Protein AF-A0A2G6ICU3-F1 (afdb_monomer)

Solvent-accessible surface area (backbone atoms only — not comparable to full-atom values): 4263 Å² total; per-residue (Å²): 110,66,71,59,55,52,52,55,25,60,78,67,73,46,88,83,81,92,74,61,65,41,57,37,32,24,70,56,64,74,33,47,81,59,54,61,67,52,40,38,50,39,34,40,76,73,73,47,83,60,92,46,52,66,50,12,50,53,52,32,45,52,50,48,32,67,78,26,64,68,72,76,107

Secondary structure (DSSP, 8-state):
-HHHHHHHHHHTT-------HHHHHHHHHS-TT--HHHHHHHHHHTT---SSHHHHHHHHHHHHHHHHTTTT-

pLDDT: mean 94.09, std 5.89, range [56.19, 98.06]

Sequence (73 aa):
LMATLTAWAELRGAPYQGVPVGTIKKHATGKGNAPKQAMIAAAQARGFRPADDNEADAIAILHWAIETKGGVA

Foldseek 3Di:
DVVVVVVVCVVVVHDDDDDQQLVLCCQQQVGSPDDFVSLQVSCVVVVDHDPGSVVSSVSSVVCVCVVCVPVVD

Nearest PDB structures (foldseek):
  4ep4-assembly1_B  TM=6.289E-01  e=1.345E-01  Thermus thermophilus HB8
  6lw3-assembly1_B  TM=7.319E-01  e=9.565E-01  Pseudomonas aeruginosa
  5odh-assembly1_C  TM=2.691E-01  e=8.222E+00  Methanothermococcus thermo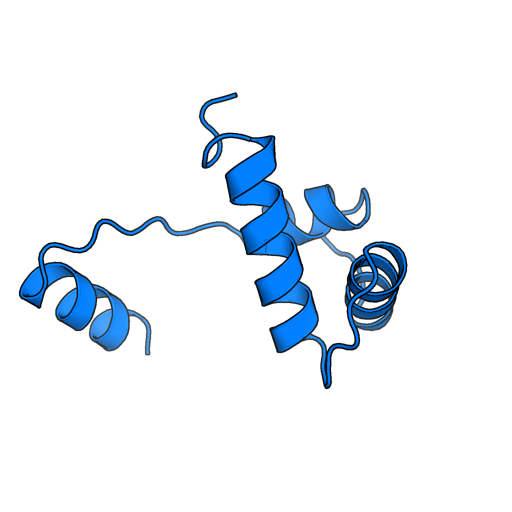lithotrophicus DSM 2095

Structure (mmCIF, N/CA/C/O backbone):
data_AF-A0A2G6ICU3-F1
#
_entry.id   AF-A0A2G6ICU3-F1
#
loop_
_atom_site.group_PDB
_atom_site.id
_atom_site.type_symbol
_atom_site.label_atom_id
_atom_site.label_alt_id
_atom_site.label_comp_id
_atom_site.label_asym_id
_atom_site.label_entity_id
_atom_site.label_seq_id
_atom_site.pdbx_PDB_ins_code
_atom_site.Cartn_x
_atom_site.Cartn_y
_atom_site.Cartn_z
_atom_site.occupancy
_atom_site.B_iso_or_equiv
_atom_site.auth_seq_id
_atom_site.auth_comp_id
_atom_site.auth_asym_id
_atom_site.auth_atom_id
_atom_site.pdbx_PDB_model_num
ATOM 1 N N . LEU A 1 1 ? 14.600 -5.442 -0.604 1.00 73.88 1 LEU A N 1
ATOM 2 C CA . LEU A 1 1 ? 13.528 -5.942 -1.495 1.00 73.88 1 LEU A CA 1
ATOM 3 C C . LEU A 1 1 ? 13.170 -4.964 -2.614 1.00 73.88 1 LEU A C 1
ATOM 5 O O . LEU A 1 1 ? 13.019 -5.414 -3.739 1.00 73.88 1 LEU A O 1
ATOM 9 N N . MET A 1 2 ? 13.059 -3.654 -2.348 1.00 85.00 2 MET A N 1
ATOM 10 C CA . MET A 1 2 ? 12.575 -2.701 -3.360 1.00 85.00 2 MET A CA 1
ATOM 11 C C . MET A 1 2 ? 13.416 -2.669 -4.648 1.00 85.00 2 MET A C 1
ATOM 13 O O . MET A 1 2 ? 12.845 -2.736 -5.726 1.00 85.00 2 MET A O 1
ATOM 17 N N . ALA A 1 3 ? 14.750 -2.713 -4.546 1.00 90.56 3 ALA A N 1
ATOM 18 C CA . ALA A 1 3 ? 15.634 -2.798 -5.716 1.00 90.56 3 ALA A CA 1
ATOM 19 C C . ALA A 1 3 ? 15.367 -4.032 -6.605 1.00 90.56 3 ALA A C 1
ATOM 21 O O . ALA A 1 3 ? 15.484 -3.966 -7.822 1.00 90.56 3 ALA A O 1
ATOM 22 N N . THR A 1 4 ? 14.979 -5.161 -6.005 1.00 94.62 4 THR A N 1
ATOM 23 C CA . THR A 1 4 ? 14.625 -6.380 -6.745 1.00 94.62 4 THR A CA 1
ATOM 24 C C . THR A 1 4 ? 13.282 -6.227 -7.458 1.00 94.62 4 THR A C 1
ATOM 26 O O . THR A 1 4 ? 13.144 -6.666 -8.596 1.00 94.62 4 THR A O 1
ATOM 29 N N . LEU A 1 5 ? 12.300 -5.591 -6.809 1.00 92.69 5 LEU A N 1
ATOM 30 C CA . LEU A 1 5 ? 10.978 -5.359 -7.391 1.00 92.69 5 LEU A CA 1
ATOM 31 C C . LEU A 1 5 ? 11.044 -4.373 -8.566 1.00 92.69 5 LEU A C 1
ATOM 33 O O . LEU A 1 5 ? 10.446 -4.637 -9.606 1.00 92.69 5 LEU A O 1
ATOM 37 N N . THR A 1 6 ? 11.803 -3.281 -8.427 1.00 95.00 6 THR A N 1
ATOM 38 C CA . THR A 1 6 ? 11.982 -2.298 -9.505 1.00 95.00 6 THR A CA 1
ATOM 39 C C . THR A 1 6 ? 12.748 -2.897 -10.679 1.00 95.00 6 THR A C 1
ATOM 41 O O . THR A 1 6 ? 12.278 -2.792 -11.805 1.00 95.00 6 THR A O 1
ATOM 44 N N . ALA A 1 7 ? 13.838 -3.636 -10.432 1.00 96.12 7 ALA A N 1
ATOM 45 C CA . ALA A 1 7 ? 14.578 -4.314 -11.498 1.00 96.12 7 ALA A CA 1
ATOM 46 C C . ALA A 1 7 ? 13.708 -5.331 -12.260 1.00 96.12 7 ALA A C 1
ATOM 48 O O . ALA A 1 7 ? 13.762 -5.410 -13.484 1.00 96.12 7 ALA A O 1
ATOM 49 N N . TRP A 1 8 ? 12.868 -6.102 -11.559 1.00 96.19 8 TRP A N 1
ATOM 50 C CA . TRP A 1 8 ? 11.934 -7.027 -12.209 1.00 96.19 8 TRP A CA 1
ATOM 51 C C . TRP A 1 8 ? 10.904 -6.296 -13.080 1.00 96.19 8 TRP A C 1
ATOM 53 O O . TRP A 1 8 ? 10.600 -6.757 -14.182 1.00 96.19 8 TRP A O 1
ATOM 63 N N . ALA A 1 9 ? 10.377 -5.168 -12.597 1.00 96.75 9 ALA A N 1
ATOM 64 C CA . ALA A 1 9 ? 9.397 -4.372 -13.324 1.00 96.75 9 ALA A CA 1
ATOM 65 C C . ALA A 1 9 ? 10.015 -3.743 -14.584 1.00 96.75 9 ALA A C 1
ATOM 67 O O . ALA A 1 9 ? 9.444 -3.865 -15.667 1.00 96.75 9 ALA A O 1
ATOM 68 N N . GLU A 1 10 ? 11.221 -3.177 -14.466 1.00 96.69 10 GLU A N 1
ATOM 69 C CA . GLU A 1 10 ? 12.007 -2.636 -15.582 1.00 96.69 10 GLU A CA 1
ATOM 70 C C . GLU A 1 10 ? 12.279 -3.700 -16.653 1.00 96.69 10 GLU A C 1
ATOM 72 O O . GLU A 1 10 ? 11.974 -3.488 -17.826 1.00 96.69 10 GLU A O 1
ATOM 77 N N . LEU A 1 11 ? 12.761 -4.884 -16.251 1.00 97.75 11 LEU A N 1
ATOM 78 C CA . LEU A 1 11 ? 13.044 -5.999 -17.166 1.00 97.75 11 LEU A CA 1
ATOM 79 C C . LEU A 1 11 ? 11.811 -6.482 -17.941 1.00 97.75 11 LEU A C 1
ATOM 81 O O . LEU A 1 11 ? 11.949 -7.087 -19.003 1.00 97.75 11 LEU A O 1
ATOM 85 N N . ARG A 1 12 ? 10.607 -6.251 -17.414 1.00 97.31 12 ARG A N 1
ATOM 86 C CA . ARG A 1 12 ? 9.343 -6.666 -18.035 1.00 97.31 12 ARG A CA 1
ATOM 87 C C . ARG A 1 12 ? 8.570 -5.523 -18.682 1.00 97.31 12 ARG A C 1
ATOM 89 O O . ARG A 1 12 ? 7.483 -5.768 -19.197 1.00 97.31 12 ARG A O 1
ATOM 96 N N . GLY A 1 13 ? 9.098 -4.299 -18.650 1.00 96.88 13 GLY A N 1
ATOM 97 C CA . GLY A 1 13 ? 8.391 -3.115 -19.137 1.00 96.88 13 GLY A CA 1
ATOM 98 C C . GLY A 1 13 ? 7.088 -2.836 -18.379 1.00 96.88 13 GLY A C 1
ATOM 99 O O . GLY A 1 13 ? 6.149 -2.298 -18.959 1.00 96.88 13 GLY A O 1
ATOM 100 N N . ALA A 1 14 ? 7.006 -3.230 -17.105 1.00 96.25 14 ALA A N 1
ATOM 101 C CA . ALA A 1 14 ? 5.839 -3.005 -16.261 1.00 96.25 14 ALA A CA 1
ATOM 102 C C . ALA A 1 14 ? 5.985 -1.663 -15.517 1.00 96.25 14 ALA A C 1
ATOM 104 O O . ALA A 1 14 ? 6.911 -1.521 -14.715 1.00 96.25 14 ALA A O 1
ATOM 105 N N . PRO A 1 15 ? 5.098 -0.673 -15.739 1.00 93.31 15 PRO A N 1
ATOM 106 C CA . PRO A 1 15 ? 5.126 0.577 -14.987 1.00 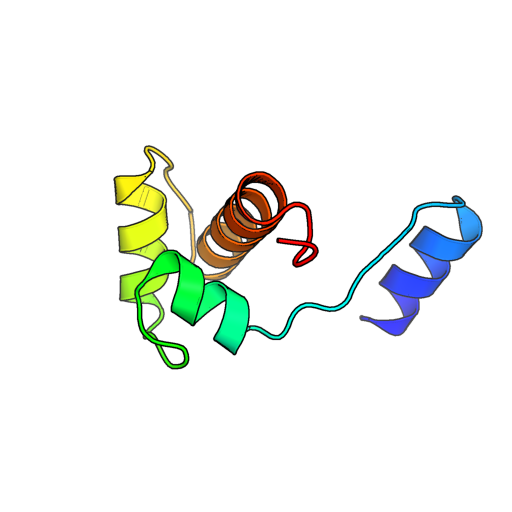93.31 15 PRO A CA 1
ATOM 107 C C . PRO A 1 15 ? 4.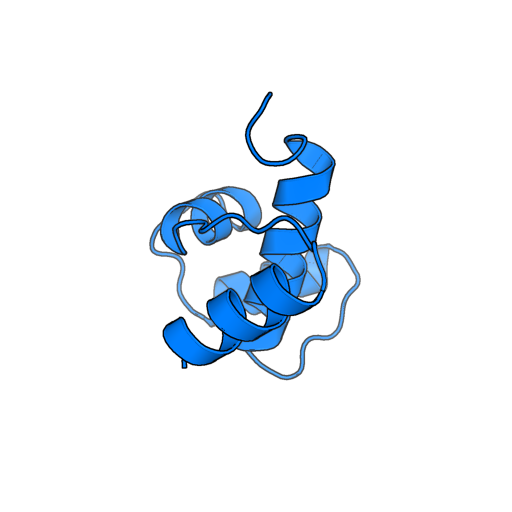873 0.339 -13.496 1.00 93.31 15 PRO A C 1
ATOM 109 O O . PRO A 1 15 ? 4.065 -0.511 -13.121 1.00 93.31 15 PRO A O 1
ATOM 112 N N . TYR A 1 16 ? 5.530 1.120 -12.643 1.00 93.38 16 TYR A N 1
ATOM 113 C CA . TYR A 1 16 ? 5.362 1.042 -11.195 1.00 93.38 16 TYR A CA 1
ATOM 114 C C . TYR A 1 16 ? 5.353 2.429 -10.559 1.00 93.38 16 TYR A C 1
ATOM 116 O O . TYR A 1 16 ? 5.934 3.385 -11.069 1.00 93.38 16 TYR A O 1
ATOM 124 N N . GLN A 1 17 ? 4.698 2.519 -9.406 1.00 91.75 17 GLN A N 1
ATOM 125 C CA . GLN A 1 17 ? 4.580 3.741 -8.626 1.00 91.75 17 GLN A CA 1
ATOM 126 C C . GLN A 1 17 ? 4.723 3.405 -7.145 1.00 91.75 17 GLN A C 1
ATOM 128 O O . GLN A 1 17 ? 4.059 2.506 -6.629 1.00 91.75 17 GLN A O 1
ATOM 133 N N . GLY A 1 18 ? 5.583 4.147 -6.451 1.00 91.75 18 GLY A N 1
ATOM 134 C CA . GLY A 1 18 ? 5.638 4.109 -4.995 1.00 91.75 18 GLY A CA 1
ATOM 135 C C . GLY A 1 18 ? 4.473 4.896 -4.401 1.00 91.75 18 GLY A C 1
ATOM 136 O O . GLY A 1 18 ? 4.269 6.056 -4.754 1.00 91.75 18 GLY A O 1
ATOM 137 N N . VAL A 1 19 ? 3.733 4.287 -3.475 1.00 93.06 19 VAL A N 1
ATOM 138 C CA . VAL A 1 19 ? 2.644 4.949 -2.746 1.00 93.06 19 VAL A CA 1
ATOM 139 C C . VAL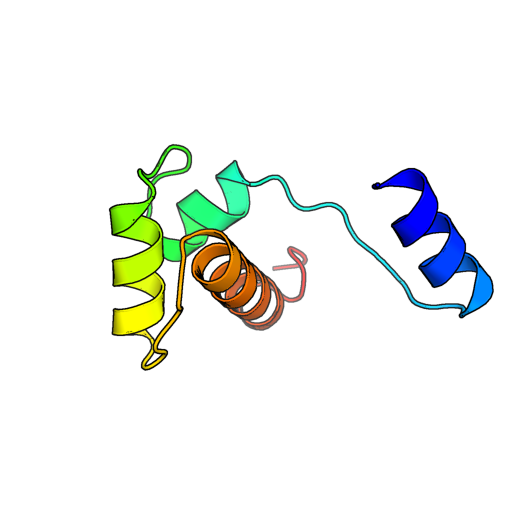 A 1 19 ? 2.991 4.964 -1.256 1.00 93.06 19 VAL A C 1
ATOM 141 O O . VAL A 1 19 ? 3.240 3.900 -0.684 1.00 93.06 19 VAL A O 1
ATOM 144 N N . PRO A 1 20 ? 3.020 6.135 -0.590 1.00 92.94 20 PRO A N 1
ATOM 145 C CA . PRO A 1 20 ? 3.243 6.190 0.848 1.00 92.94 20 PRO A CA 1
ATOM 146 C C . PRO A 1 20 ? 2.159 5.420 1.606 1.00 92.94 20 PRO A C 1
ATOM 148 O O . PRO A 1 20 ? 0.966 5.634 1.386 1.00 92.94 20 PRO A O 1
ATOM 151 N N . VAL A 1 21 ? 2.557 4.585 2.569 1.00 91.12 21 VAL A N 1
ATOM 152 C CA . VAL A 1 21 ? 1.608 3.802 3.384 1.00 91.12 21 VAL A CA 1
ATOM 153 C C . VAL A 1 21 ? 0.584 4.692 4.096 1.00 91.12 21 VAL A C 1
ATOM 155 O O . VAL A 1 21 ? -0.583 4.332 4.210 1.00 91.12 21 VAL A O 1
ATOM 158 N N . GLY A 1 22 ? 0.979 5.904 4.501 1.00 94.50 22 GLY A N 1
ATOM 159 C CA . GLY A 1 22 ? 0.063 6.869 5.108 1.00 94.50 22 GLY A CA 1
ATOM 160 C C . GLY A 1 22 ? -1.054 7.335 4.168 1.00 94.50 22 GLY A C 1
ATOM 161 O O . GLY A 1 22 ? -2.166 7.585 4.626 1.00 94.50 22 GLY A O 1
ATOM 162 N N . THR A 1 23 ? -0.799 7.398 2.858 1.00 94.94 23 THR A N 1
ATOM 163 C CA . THR A 1 23 ? -1.816 7.708 1.842 1.00 94.94 23 THR A CA 1
ATOM 164 C C . THR A 1 23 ? -2.845 6.587 1.760 1.00 94.94 23 THR A C 1
ATOM 166 O O . THR A 1 23 ? -4.044 6.852 1.819 1.00 94.94 23 THR A O 1
ATOM 169 N N . ILE A 1 24 ? -2.376 5.337 1.710 1.00 94.50 24 ILE A N 1
ATOM 170 C CA . ILE A 1 24 ? -3.224 4.138 1.647 1.00 94.50 24 ILE A CA 1
ATOM 171 C C . ILE A 1 24 ? -4.084 4.038 2.910 1.00 94.50 24 ILE A C 1
ATOM 173 O O . ILE A 1 24 ? -5.307 3.923 2.828 1.00 94.50 24 ILE A O 1
ATOM 177 N N . LYS A 1 25 ? -3.465 4.189 4.087 1.00 95.38 25 LYS A N 1
ATOM 178 C CA . LYS A 1 25 ? -4.164 4.172 5.378 1.00 95.38 25 LYS A CA 1
ATOM 179 C C . LYS A 1 25 ? -5.209 5.274 5.481 1.00 95.38 25 LYS A C 1
ATOM 181 O O . LYS A 1 25 ? -6.338 5.010 5.893 1.00 95.38 25 LYS A O 1
ATOM 186 N N . LYS A 1 26 ? -4.868 6.500 5.069 1.00 96.19 26 LYS A N 1
ATOM 187 C CA . LYS A 1 26 ? -5.807 7.628 5.058 1.00 96.19 26 LYS A CA 1
ATOM 188 C C . LYS A 1 26 ? -6.987 7.366 4.129 1.00 96.19 26 LYS A C 1
ATOM 190 O O . LYS A 1 26 ? -8.110 7.657 4.515 1.00 96.19 26 LYS A O 1
ATOM 195 N N . HIS A 1 27 ? -6.746 6.814 2.946 1.00 95.25 27 HIS A N 1
ATOM 196 C CA . HIS A 1 27 ? -7.808 6.491 2.002 1.00 95.25 27 HIS A CA 1
ATOM 197 C C . HIS A 1 27 ? -8.741 5.391 2.536 1.00 95.25 27 HIS A C 1
ATOM 199 O O . HIS A 1 27 ? -9.955 5.547 2.493 1.00 95.25 27 HIS A O 1
ATOM 205 N N . ALA A 1 28 ? -8.189 4.317 3.104 1.00 96.19 28 ALA A N 1
ATOM 206 C CA . ALA A 1 28 ? -8.984 3.193 3.597 1.00 96.19 28 ALA A CA 1
ATOM 207 C C . ALA A 1 28 ? -9.747 3.489 4.900 1.00 96.19 28 ALA A C 1
ATOM 209 O O . ALA A 1 28 ? -10.837 2.963 5.103 1.00 96.19 28 ALA A O 1
ATOM 210 N N . THR A 1 29 ? -9.178 4.301 5.798 1.00 96.69 29 THR A N 1
ATOM 211 C CA . THR A 1 29 ? -9.685 4.455 7.181 1.00 96.69 29 THR A CA 1
ATOM 212 C C . THR A 1 29 ? -10.016 5.896 7.579 1.00 96.69 29 THR A C 1
ATOM 214 O O . THR A 1 29 ? -10.477 6.143 8.692 1.00 96.69 29 THR A O 1
ATOM 217 N N . GLY A 1 30 ? -9.701 6.875 6.729 1.00 95.75 30 GLY A N 1
ATOM 218 C CA . GLY A 1 30 ? -9.739 8.302 7.058 1.00 95.75 30 GLY A CA 1
ATOM 219 C C . GLY A 1 30 ? -8.525 8.810 7.853 1.00 95.75 30 GLY A C 1
ATOM 220 O O . GLY A 1 30 ? -8.361 10.022 7.993 1.00 95.75 30 GLY A O 1
ATOM 221 N N . LYS A 1 31 ? -7.639 7.931 8.355 1.00 94.94 31 LYS A N 1
ATOM 222 C CA . LYS A 1 31 ? -6.462 8.301 9.168 1.00 94.94 31 LYS A CA 1
ATOM 223 C C . LYS A 1 31 ? -5.162 7.735 8.594 1.00 94.94 31 LYS A C 1
ATOM 225 O O . LYS A 1 31 ? -5.008 6.530 8.437 1.00 94.94 31 LYS A O 1
ATOM 230 N N . GLY A 1 32 ? -4.177 8.598 8.337 1.00 92.94 32 GLY A N 1
ATOM 231 C CA . GLY A 1 32 ? -2.889 8.182 7.756 1.00 92.94 32 GLY A CA 1
ATOM 232 C C . GLY A 1 32 ? -2.002 7.338 8.681 1.00 92.94 32 GLY A C 1
ATOM 233 O O . GLY A 1 32 ? -1.120 6.625 8.219 1.00 92.94 32 GLY A O 1
ATOM 234 N N . ASN A 1 33 ? -2.255 7.367 9.987 1.00 94.31 33 ASN A N 1
ATOM 235 C CA . ASN A 1 33 ? -1.559 6.579 11.005 1.00 94.31 33 ASN A CA 1
ATOM 236 C C . ASN A 1 33 ? -2.455 5.482 11.606 1.00 94.31 33 ASN A C 1
ATOM 238 O O . ASN A 1 33 ? -2.314 5.139 12.779 1.00 94.31 33 ASN A O 1
ATOM 242 N N . ALA A 1 34 ? -3.401 4.953 10.827 1.00 94.81 34 ALA A N 1
ATOM 243 C CA . ALA A 1 34 ? -4.324 3.937 11.308 1.00 94.81 34 ALA A CA 1
ATOM 244 C C . ALA A 1 34 ? -3.603 2.681 11.849 1.00 94.81 34 ALA A C 1
ATOM 246 O O . ALA A 1 34 ? -2.608 2.225 11.256 1.00 94.81 34 ALA A O 1
ATOM 247 N N . PRO A 1 35 ? -4.095 2.112 12.967 1.00 95.50 35 PRO A N 1
ATOM 248 C CA . PRO A 1 35 ? -3.561 0.877 13.525 1.00 95.50 35 PRO A CA 1
ATOM 249 C C . PRO A 1 35 ? -3.906 -0.318 12.629 1.00 95.50 35 PRO A C 1
ATOM 251 O O . PRO A 1 35 ? -4.871 -0.280 11.867 1.00 95.50 35 PRO A O 1
ATOM 254 N N . LYS A 1 36 ? -3.149 -1.410 12.773 1.00 93.62 36 LYS A N 1
ATOM 255 C CA . LYS A 1 36 ? -3.300 -2.645 11.981 1.00 93.62 36 LYS A CA 1
ATOM 256 C C . LYS A 1 36 ? -4.745 -3.153 11.921 1.00 93.62 36 LYS A C 1
ATOM 258 O O . LYS A 1 36 ? -5.267 -3.424 10.846 1.00 93.62 36 LYS A O 1
ATOM 263 N N . GLN A 1 37 ? -5.425 -3.181 13.068 1.00 96.19 37 GLN A N 1
ATOM 264 C CA . GLN A 1 37 ? -6.803 -3.667 13.157 1.00 96.19 37 GLN A CA 1
ATOM 265 C C . GLN A 1 37 ? -7.795 -2.828 12.339 1.00 96.19 37 GLN A C 1
ATOM 267 O O . GLN A 1 37 ? -8.765 -3.365 11.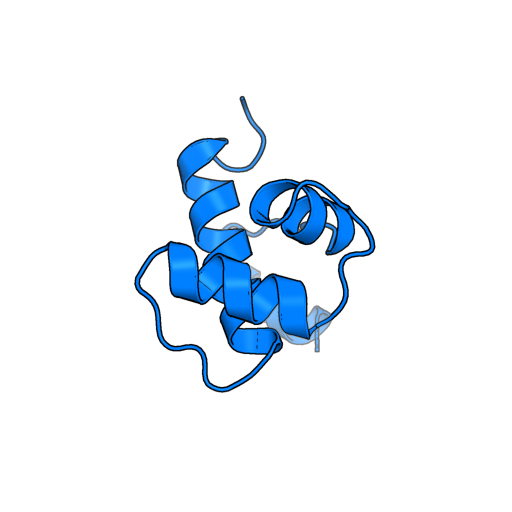812 1.00 96.19 37 GLN A O 1
ATOM 272 N N . ALA A 1 38 ? -7.550 -1.520 12.204 1.00 96.81 38 ALA A N 1
ATOM 273 C CA . ALA A 1 38 ? -8.404 -0.647 11.405 1.00 96.81 38 ALA A CA 1
ATOM 274 C C . ALA A 1 38 ? -8.254 -0.926 9.903 1.00 96.81 38 ALA A C 1
ATOM 276 O O . ALA A 1 38 ? -9.241 -0.837 9.179 1.00 96.81 38 ALA A O 1
ATOM 277 N N . MET A 1 39 ? -7.058 -1.315 9.446 1.00 97.38 39 MET A N 1
ATOM 278 C CA . MET A 1 39 ? -6.852 -1.737 8.056 1.00 97.38 39 MET A CA 1
ATOM 279 C C . MET A 1 39 ? -7.592 -3.039 7.758 1.00 97.38 39 MET A C 1
ATOM 281 O O . MET A 1 39 ? -8.327 -3.112 6.774 1.00 97.38 39 MET A O 1
ATOM 285 N N . ILE A 1 40 ? -7.484 -4.030 8.648 1.00 97.94 40 ILE A N 1
ATOM 286 C CA . ILE A 1 40 ? -8.216 -5.300 8.523 1.00 97.94 40 ILE A CA 1
ATOM 287 C C . ILE A 1 40 ? -9.729 -5.048 8.482 1.00 97.94 40 ILE A C 1
ATOM 289 O O . ILE A 1 40 ? -10.411 -5.550 7.591 1.00 97.94 40 ILE A O 1
ATOM 293 N N . ALA A 1 41 ? -10.251 -4.222 9.393 1.00 97.94 41 ALA A N 1
ATOM 294 C CA . ALA A 1 41 ? -11.670 -3.874 9.421 1.00 97.94 41 ALA A CA 1
ATOM 295 C C . ALA A 1 41 ? -12.121 -3.139 8.145 1.00 97.94 41 ALA A C 1
ATOM 297 O O . ALA A 1 41 ? -13.196 -3.428 7.623 1.00 97.94 41 ALA A O 1
ATOM 298 N N . ALA A 1 42 ? -11.302 -2.228 7.606 1.00 97.25 42 ALA A N 1
ATOM 299 C CA . ALA A 1 42 ? -11.606 -1.526 6.359 1.00 97.25 42 ALA A CA 1
ATOM 300 C C . ALA A 1 42 ? -11.666 -2.481 5.154 1.00 97.25 42 ALA A C 1
ATOM 302 O O . ALA A 1 42 ? -12.577 -2.383 4.332 1.00 97.25 42 ALA A O 1
ATOM 303 N N . ALA A 1 43 ? -10.743 -3.442 5.068 1.00 97.75 43 ALA A N 1
ATOM 304 C CA . ALA A 1 43 ? -10.771 -4.478 4.037 1.00 97.75 43 ALA A CA 1
ATOM 305 C C . ALA A 1 43 ? -11.994 -5.407 4.186 1.00 97.75 43 ALA A C 1
ATOM 307 O O . ALA A 1 43 ? -12.657 -5.721 3.196 1.00 97.75 43 ALA A O 1
ATOM 308 N N . GLN A 1 44 ? -12.351 -5.786 5.418 1.00 98.06 44 GLN A N 1
ATOM 309 C CA . GLN A 1 44 ? -13.554 -6.578 5.708 1.00 98.06 44 GLN A CA 1
ATOM 310 C C . GLN A 1 44 ? -14.848 -5.839 5.350 1.00 98.06 44 GLN A C 1
ATOM 312 O O . GLN A 1 44 ? -15.750 -6.436 4.765 1.00 98.06 44 GLN A O 1
ATOM 317 N N . ALA A 1 45 ? -14.929 -4.534 5.624 1.00 97.56 45 ALA A N 1
ATOM 318 C CA . ALA A 1 45 ? -16.068 -3.699 5.240 1.00 97.56 45 ALA A CA 1
ATOM 319 C C . ALA A 1 45 ? -16.257 -3.613 3.714 1.00 97.56 45 ALA A C 1
ATOM 321 O O . ALA A 1 45 ? -17.371 -3.405 3.240 1.00 97.56 45 ALA A O 1
ATOM 322 N N . ARG A 1 46 ? -15.183 -3.824 2.941 1.00 95.44 46 ARG A N 1
ATOM 323 C CA . ARG A 1 46 ? -15.218 -3.941 1.476 1.00 95.44 46 ARG A CA 1
ATOM 324 C C . ARG A 1 46 ? -15.527 -5.362 0.975 1.00 95.44 46 ARG A C 1
ATOM 326 O O . ARG A 1 46 ? -15.540 -5.583 -0.230 1.00 95.44 46 ARG A O 1
ATOM 333 N N . GLY A 1 47 ? -15.799 -6.316 1.870 1.00 97.75 47 GLY A N 1
ATOM 334 C CA . GLY A 1 47 ? -16.200 -7.686 1.530 1.00 97.75 47 GLY A CA 1
ATOM 335 C C . GLY A 1 47 ? -15.053 -8.696 1.421 1.00 97.75 47 GLY A C 1
ATOM 336 O O . GLY A 1 47 ? -15.290 -9.839 1.032 1.00 97.75 47 GLY A O 1
ATOM 337 N N . PHE A 1 48 ? -13.824 -8.314 1.779 1.00 98.00 48 PHE A N 1
ATOM 338 C CA . PHE A 1 48 ? -12.664 -9.208 1.748 1.00 98.00 48 PHE A CA 1
ATOM 339 C C . PHE A 1 48 ? -12.429 -9.915 3.089 1.00 98.00 48 PHE A C 1
ATOM 341 O O . PHE A 1 48 ? -12.954 -9.529 4.132 1.00 98.00 48 PHE A O 1
ATOM 348 N N . ARG A 1 49 ? -11.601 -10.964 3.073 1.00 97.88 49 ARG A N 1
ATOM 349 C CA . ARG A 1 49 ? -11.169 -11.703 4.269 1.00 97.88 49 ARG A CA 1
ATOM 350 C C . ARG A 1 49 ? -9.637 -11.772 4.313 1.00 97.88 49 ARG A C 1
ATOM 352 O O . ARG A 1 49 ? -9.098 -12.833 4.015 1.00 97.88 49 ARG A O 1
ATOM 359 N N . PRO A 1 50 ? -8.948 -10.654 4.608 1.00 97.44 50 PRO A N 1
ATOM 360 C CA . PRO A 1 50 ? -7.490 -10.647 4.666 1.00 97.44 50 PRO A CA 1
ATOM 361 C C . PRO A 1 50 ? -6.988 -11.524 5.819 1.00 97.44 50 PRO A C 1
ATOM 363 O O . PRO A 1 50 ? -7.587 -11.536 6.899 1.00 97.44 50 PRO A O 1
ATOM 366 N N . ALA A 1 51 ? -5.885 -12.230 5.593 1.00 96.94 51 ALA A N 1
ATOM 367 C CA . ALA A 1 51 ? -5.212 -13.039 6.601 1.00 96.94 51 ALA A CA 1
ATOM 368 C C . ALA A 1 51 ? -4.447 -12.182 7.625 1.00 96.94 51 ALA A C 1
ATOM 370 O O . ALA A 1 51 ? -4.371 -12.548 8.799 1.00 96.94 51 ALA A O 1
ATOM 371 N N . ASP A 1 52 ? -3.897 -11.042 7.197 1.00 94.94 52 ASP A N 1
ATOM 372 C CA . ASP A 1 52 ? -3.099 -10.138 8.027 1.00 94.94 52 ASP A CA 1
ATOM 373 C C . ASP A 1 52 ? -3.222 -8.661 7.590 1.00 94.94 52 ASP A C 1
ATOM 375 O O . ASP A 1 52 ? -4.033 -8.299 6.731 1.00 94.94 52 ASP A O 1
ATOM 379 N N . ASP A 1 53 ? -2.435 -7.775 8.210 1.00 92.62 53 ASP A N 1
ATOM 380 C CA . ASP A 1 53 ? -2.408 -6.357 7.848 1.00 92.62 53 ASP A CA 1
ATOM 381 C C . ASP A 1 53 ? -1.758 -6.080 6.486 1.00 92.62 53 ASP A C 1
ATOM 383 O O . ASP A 1 53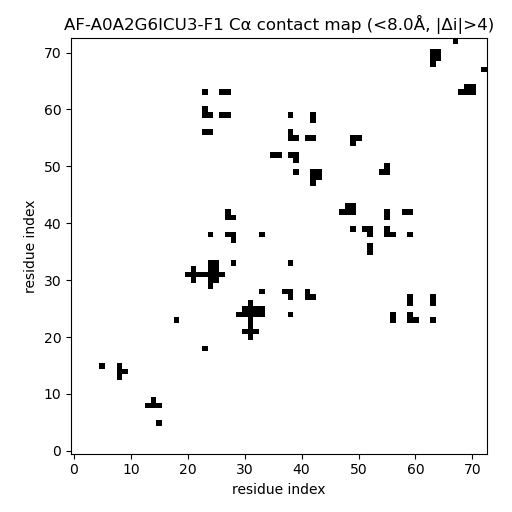 ? -2.137 -5.106 5.839 1.00 92.62 53 ASP A O 1
ATOM 387 N N . ASN A 1 54 ? -0.849 -6.938 6.011 1.00 93.06 54 ASN A N 1
ATOM 388 C CA . ASN A 1 54 ? -0.213 -6.768 4.703 1.00 93.06 54 ASN A CA 1
ATOM 389 C C . ASN A 1 54 ? -1.216 -7.011 3.569 1.00 93.06 54 ASN A C 1
ATOM 391 O O . ASN A 1 54 ? -1.266 -6.238 2.613 1.00 93.06 54 ASN A O 1
ATOM 395 N N . GLU A 1 55 ? -2.047 -8.052 3.679 1.00 96.88 55 GLU A N 1
ATOM 396 C CA . GLU A 1 55 ? -3.135 -8.297 2.727 1.00 96.88 55 GLU A CA 1
ATOM 397 C C . GLU A 1 55 ? -4.179 -7.179 2.771 1.00 96.88 55 GLU A C 1
ATOM 399 O O . GLU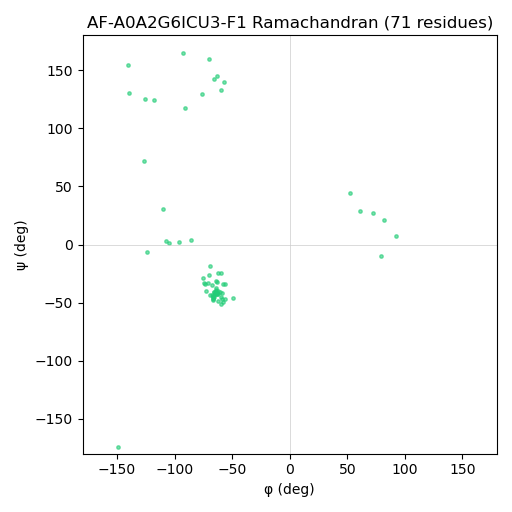 A 1 55 ? -4.666 -6.739 1.727 1.00 96.88 55 GLU A O 1
ATOM 404 N N . ALA A 1 56 ? -4.493 -6.664 3.964 1.00 97.00 56 ALA A N 1
ATOM 405 C CA . ALA A 1 56 ? -5.388 -5.521 4.102 1.00 97.00 56 ALA A CA 1
ATOM 406 C C . ALA A 1 56 ? -4.821 -4.254 3.429 1.00 97.00 56 ALA A C 1
ATOM 408 O O . ALA A 1 56 ? -5.555 -3.558 2.723 1.00 97.00 56 ALA A O 1
ATOM 409 N N . ASP A 1 57 ? -3.523 -3.977 3.583 1.00 95.06 57 ASP A N 1
ATOM 410 C CA . ASP A 1 57 ? -2.833 -2.875 2.901 1.00 95.06 57 ASP A CA 1
ATOM 411 C C . ASP A 1 57 ? -2.809 -3.081 1.369 1.00 95.06 57 ASP A C 1
ATOM 413 O O . ASP A 1 57 ? -3.003 -2.122 0.616 1.00 95.06 57 ASP A O 1
ATOM 417 N N . ALA A 1 58 ? -2.649 -4.322 0.888 1.00 95.56 58 ALA A N 1
ATOM 418 C CA . ALA A 1 58 ? -2.694 -4.668 -0.537 1.00 95.56 58 ALA A CA 1
ATOM 419 C C . ALA A 1 58 ? -4.091 -4.459 -1.160 1.00 95.56 58 ALA A C 1
ATOM 421 O O . ALA A 1 58 ? -4.226 -3.923 -2.262 1.00 95.56 58 ALA A O 1
ATOM 422 N N . ILE A 1 59 ? -5.153 -4.824 -0.440 1.00 97.31 59 ILE A N 1
ATOM 423 C CA . ILE A 1 59 ? -6.536 -4.540 -0.850 1.00 97.31 59 ILE A CA 1
ATOM 424 C C . ILE A 1 59 ? -6.779 -3.025 -0.857 1.00 97.31 59 ILE A C 1
ATOM 426 O O . ILE A 1 59 ? -7.391 -2.485 -1.780 1.00 97.31 59 ILE A O 1
ATOM 430 N N . ALA A 1 60 ? -6.269 -2.315 0.150 1.00 96.88 60 ALA A N 1
ATOM 431 C CA . ALA A 1 60 ? -6.426 -0.873 0.247 1.00 96.88 60 ALA A CA 1
ATOM 432 C C . ALA A 1 60 ? -5.723 -0.118 -0.895 1.00 96.88 60 ALA A C 1
ATOM 434 O O . ALA A 1 60 ? -6.321 0.802 -1.454 1.00 96.88 60 ALA A O 1
ATOM 435 N N . ILE A 1 61 ? -4.496 -0.499 -1.283 1.00 96.44 61 ILE A N 1
ATOM 436 C CA . ILE A 1 61 ? -3.802 0.133 -2.420 1.00 96.44 61 ILE A CA 1
ATOM 437 C C . ILE A 1 61 ? -4.498 -0.172 -3.753 1.00 96.44 61 ILE A C 1
ATOM 439 O O . ILE A 1 61 ? -4.562 0.713 -4.605 1.00 96.44 61 ILE A O 1
ATOM 443 N N . LEU A 1 62 ? -5.083 -1.367 -3.921 1.00 95.88 62 LEU A N 1
ATOM 444 C CA . LEU A 1 62 ? -5.894 -1.707 -5.094 1.00 95.88 62 LEU A CA 1
ATOM 445 C C . LEU A 1 62 ? -7.098 -0.764 -5.227 1.00 95.88 62 LEU A C 1
ATOM 447 O O . LEU 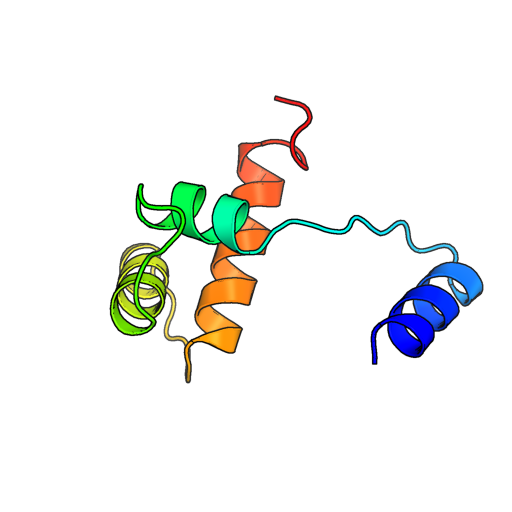A 1 62 ? -7.300 -0.161 -6.281 1.00 95.88 62 LEU A O 1
ATOM 451 N N . HIS A 1 63 ? -7.873 -0.599 -4.153 1.00 96.31 63 HIS A N 1
ATOM 452 C CA . HIS A 1 63 ? -9.024 0.305 -4.158 1.00 96.31 63 HIS A CA 1
ATOM 453 C C . HIS A 1 63 ? -8.618 1.762 -4.357 1.00 96.31 63 HIS A C 1
ATOM 455 O O . HIS A 1 63 ? -9.219 2.442 -5.185 1.00 96.31 63 HIS A O 1
ATOM 461 N N . TRP A 1 64 ? -7.554 2.212 -3.688 1.00 96.38 64 TRP A N 1
ATOM 462 C CA . TRP A 1 64 ? -7.009 3.549 -3.903 1.00 96.38 64 TRP A CA 1
ATOM 463 C C . TRP A 1 64 ? -6.650 3.777 -5.374 1.00 96.38 64 TRP A C 1
ATOM 465 O O . TRP A 1 64 ? -7.035 4.797 -5.945 1.00 96.38 64 TRP A O 1
ATOM 475 N N . ALA A 1 65 ? -5.959 2.830 -6.013 1.00 95.62 65 ALA A N 1
ATOM 476 C CA . ALA A 1 65 ? -5.547 2.957 -7.406 1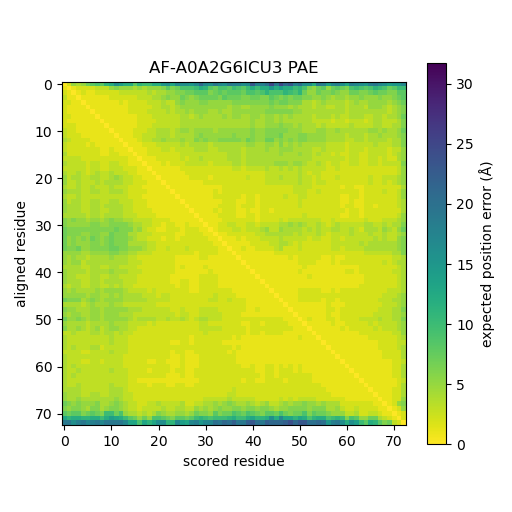.00 95.62 65 ALA A CA 1
ATOM 477 C C . ALA A 1 65 ? -6.750 3.026 -8.361 1.00 95.62 65 ALA A C 1
ATOM 479 O O . ALA A 1 65 ? -6.750 3.860 -9.266 1.00 95.62 65 ALA A O 1
ATOM 480 N N . ILE A 1 66 ? -7.784 2.208 -8.140 1.00 95.12 66 ILE A N 1
ATOM 481 C CA . ILE A 1 66 ? -9.012 2.208 -8.951 1.00 95.12 66 ILE A CA 1
ATOM 482 C C . ILE A 1 66 ? -9.796 3.514 -8.762 1.00 95.12 66 ILE A C 1
ATOM 484 O O . ILE A 1 66 ? -10.188 4.147 -9.740 1.00 95.12 66 ILE A O 1
ATOM 488 N N . GLU A 1 67 ? -10.005 3.937 -7.516 1.00 95.50 67 GLU A N 1
ATOM 489 C CA . GLU A 1 67 ? -10.870 5.074 -7.174 1.00 95.50 67 GLU A CA 1
ATOM 490 C C . GLU A 1 67 ? -10.221 6.427 -7.496 1.00 95.50 67 GLU A C 1
ATOM 492 O O . GLU A 1 67 ? -10.918 7.384 -7.822 1.00 95.50 67 GLU A O 1
ATOM 497 N N . THR A 1 68 ? -8.888 6.507 -7.457 1.00 93.94 68 THR A N 1
ATOM 498 C CA . THR A 1 68 ? -8.132 7.746 -7.722 1.00 93.94 68 THR A CA 1
ATOM 499 C C . THR A 1 68 ? -7.399 7.747 -9.063 1.00 93.94 68 THR A C 1
ATOM 501 O O . THR A 1 68 ? -6.661 8.687 -9.354 1.00 93.94 68 THR A O 1
ATOM 504 N N . LYS A 1 69 ? -7.551 6.690 -9.872 1.00 92.81 69 LYS A N 1
ATOM 505 C CA . LYS A 1 69 ? -6.778 6.472 -11.110 1.00 92.81 69 LYS A CA 1
ATOM 506 C C . LYS A 1 69 ? -5.263 6.572 -10.880 1.00 92.81 69 LYS A C 1
ATOM 508 O O . LYS A 1 69 ? -4.558 7.237 -11.631 1.00 92.81 69 LYS A O 1
ATOM 513 N N . GLY A 1 70 ? -4.771 5.952 -9.809 1.00 89.12 70 GLY A N 1
ATOM 514 C CA . GLY A 1 70 ? -3.356 6.019 -9.419 1.00 89.12 70 GLY A CA 1
ATOM 515 C C . GLY A 1 70 ? -2.920 7.378 -8.854 1.00 89.12 70 GLY A C 1
ATOM 516 O O . GLY A 1 70 ? -1.749 7.743 -8.950 1.00 89.12 70 GLY A O 1
ATOM 517 N N . GLY A 1 71 ? -3.845 8.138 -8.260 1.00 85.69 71 GLY A N 1
ATOM 518 C CA . GLY A 1 71 ? -3.584 9.473 -7.717 1.00 85.69 71 GLY A CA 1
ATOM 519 C C . GLY A 1 71 ? -3.608 10.595 -8.759 1.00 85.69 71 GLY A C 1
ATOM 520 O O . GLY A 1 71 ? -3.026 11.647 -8.516 1.00 85.69 71 GLY A O 1
ATOM 521 N N . VAL A 1 72 ? -4.256 10.367 -9.905 1.00 81.69 72 VAL A N 1
ATOM 522 C CA . VAL A 1 72 ? -4.424 11.344 -11.002 1.00 81.69 72 VAL A CA 1
ATOM 523 C C . VAL A 1 72 ? -5.782 12.075 -10.911 1.00 81.69 72 VAL A C 1
ATOM 525 O O . VAL A 1 72 ? -6.117 12.878 -11.779 1.00 81.69 72 VAL A O 1
ATOM 528 N N . ALA A 1 73 ? -6.578 11.788 -9.874 1.00 56.19 73 ALA A N 1
ATOM 529 C CA . ALA A 1 73 ? -7.854 12.445 -9.577 1.00 56.19 73 ALA A CA 1
ATOM 530 C C . ALA A 1 73 ? -7.689 13.780 -8.836 1.00 56.19 73 ALA A C 1
ATOM 532 O O . ALA A 1 73 ? -6.816 13.858 -7.940 1.00 56.19 73 ALA A O 1
#

Radius of gyration: 13.24 Å; Cα contacts (8 Å, |Δi|>4): 69; chains: 1; bounding box: 32×26×33 Å

Mean predicted aligned error: 3.22 Å